Protein AF-A0A0N8PRW9-F1 (afdb_monomer_lite)

Radius of gyration: 18.37 Å; chains: 1; bounding box: 55×33×47 Å

Secondary structure (DSSP, 8-state):
-HHHHHHHHHHHHHHHHHHHHEEE-TTSPEEEPHHHHHHHHTTB-TTS-B--GGGSTT--HHHHHHHHHHHHHHHHHHHTT--HHHHHHHHHHHHHHHHHHHHHHHHHHHHTTSS--SS--BGGGTTB-HHHHHHHHH-HHHHTSTTTTHHHHHHT-

Foldseek 3Di:
DVVVVVVVLVVVLVVLCCQQANDQDPVRRTGGHPVLVVCVLLQCDLQLDRDDNVPRPPDDPVSVVVSVVSVVQLVVVVVVVDGSNVSSSVVSVVVSVVVSVLVVVLVVCVVVVVDAFLAAFDVVQVRGGPLLSVCCVPPVVCCVDPVSNNCVSSVVD

Organism: NCBI:txid186479

Structure (mmCIF, N/CA/C/O backbone):
data_AF-A0A0N8PRW9-F1
#
_entry.id   AF-A0A0N8PRW9-F1
#
loop_
_atom_site.group_PDB
_atom_site.id
_atom_site.type_symbol
_atom_site.label_atom_id
_atom_site.label_alt_id
_atom_site.label_comp_id
_atom_site.label_asym_id
_atom_site.label_entity_id
_atom_site.label_seq_id
_atom_site.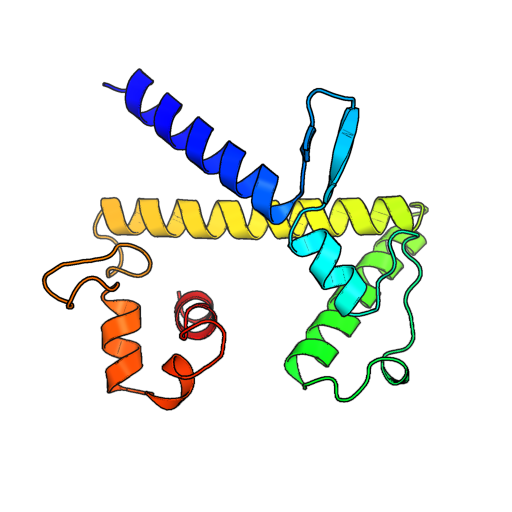pdbx_PDB_ins_code
_atom_site.Cartn_x
_atom_site.Cartn_y
_atom_site.Cartn_z
_atom_site.occupancy
_atom_site.B_iso_or_equiv
_atom_site.auth_seq_id
_atom_site.auth_comp_id
_atom_site.auth_asym_id
_atom_site.auth_atom_id
_atom_site.pdbx_PDB_model_num
ATOM 1 N N . MET A 1 1 ? 31.343 1.630 3.241 1.00 63.22 1 MET A N 1
ATOM 2 C CA . MET A 1 1 ? 30.433 1.057 2.222 1.00 63.22 1 MET A CA 1
ATOM 3 C C . MET A 1 1 ? 29.139 0.488 2.815 1.00 63.22 1 MET A C 1
ATOM 5 O O . MET A 1 1 ? 28.076 0.918 2.402 1.00 63.22 1 MET A O 1
ATOM 9 N N . ILE A 1 2 ? 29.174 -0.422 3.801 1.00 80.88 2 ILE A N 1
ATOM 10 C CA . ILE A 1 2 ? 27.945 -1.022 4.381 1.00 80.88 2 ILE A CA 1
ATOM 11 C C . ILE A 1 2 ? 27.050 0.014 5.088 1.00 80.88 2 ILE A C 1
ATOM 13 O O . ILE A 1 2 ? 25.834 -0.033 4.944 1.00 80.88 2 ILE A O 1
ATOM 17 N N . LYS A 1 3 ? 27.646 0.973 5.811 1.00 85.94 3 LYS A N 1
ATOM 18 C CA . LYS A 1 3 ? 26.908 2.035 6.517 1.00 85.94 3 LYS A CA 1
ATOM 19 C C . LYS A 1 3 ? 26.056 2.887 5.564 1.00 85.94 3 LYS A C 1
ATOM 21 O O . LYS A 1 3 ? 24.860 2.994 5.762 1.00 85.94 3 LYS A O 1
ATOM 26 N N . GLN A 1 4 ? 26.650 3.365 4.469 1.00 87.12 4 GLN A N 1
ATOM 27 C CA . GLN A 1 4 ? 25.964 4.190 3.469 1.00 87.12 4 GLN A CA 1
ATOM 28 C C . GLN A 1 4 ? 24.745 3.490 2.844 1.00 87.12 4 GLN A C 1
ATOM 30 O O . GLN A 1 4 ? 23.693 4.101 2.715 1.00 87.12 4 GLN A O 1
ATOM 35 N N . HIS A 1 5 ? 24.851 2.203 2.495 1.00 84.25 5 HIS A N 1
ATOM 36 C CA . HIS A 1 5 ? 23.712 1.453 1.950 1.00 84.25 5 HIS A CA 1
ATOM 37 C C . HIS A 1 5 ? 22.593 1.257 2.979 1.00 84.25 5 HIS A C 1
ATOM 39 O O . HIS A 1 5 ? 21.418 1.344 2.630 1.00 84.25 5 HIS A O 1
ATOM 45 N N . LYS A 1 6 ? 22.952 1.022 4.249 1.00 86.69 6 LYS A N 1
ATOM 46 C CA . LYS A 1 6 ? 21.977 0.957 5.345 1.00 86.69 6 LYS A CA 1
ATOM 47 C C . LYS A 1 6 ? 21.267 2.295 5.536 1.00 86.69 6 LYS A C 1
ATOM 49 O O . LYS A 1 6 ? 20.054 2.296 5.697 1.00 86.69 6 LYS A O 1
ATOM 54 N N . ASP A 1 7 ? 21.997 3.405 5.462 1.00 91.75 7 ASP A N 1
ATOM 55 C CA . ASP A 1 7 ? 21.434 4.749 5.612 1.00 91.75 7 ASP A CA 1
ATOM 56 C C . ASP A 1 7 ? 20.462 5.081 4.465 1.00 91.75 7 ASP A C 1
ATOM 58 O O . ASP A 1 7 ? 19.373 5.597 4.711 1.00 91.75 7 ASP A O 1
ATOM 62 N N . ILE A 1 8 ? 20.805 4.716 3.223 1.00 89.75 8 ILE A N 1
ATOM 63 C CA . ILE A 1 8 ? 19.914 4.878 2.061 1.00 89.75 8 ILE A CA 1
ATOM 64 C C . ILE A 1 8 ? 18.640 4.046 2.237 1.00 89.75 8 ILE A C 1
ATOM 66 O O . ILE A 1 8 ? 17.541 4.581 2.116 1.00 89.75 8 ILE A O 1
ATOM 70 N N . LEU A 1 9 ? 18.771 2.755 2.558 1.00 89.94 9 LEU A N 1
ATOM 71 C CA . LEU A 1 9 ? 17.615 1.874 2.732 1.00 89.94 9 LEU A CA 1
ATOM 72 C C . LEU A 1 9 ? 16.715 2.340 3.884 1.00 89.94 9 LEU A C 1
ATOM 74 O O . LEU A 1 9 ? 15.495 2.323 3.754 1.00 89.94 9 LEU A O 1
ATOM 78 N N . ALA A 1 10 ? 17.307 2.786 4.993 1.00 93.12 10 ALA A N 1
ATOM 79 C CA . ALA A 1 10 ? 16.560 3.314 6.127 1.00 93.12 10 ALA A CA 1
ATOM 80 C C . ALA A 1 10 ? 15.761 4.571 5.755 1.00 93.12 10 ALA A C 1
ATOM 82 O O . ALA A 1 10 ? 14.632 4.725 6.216 1.00 93.12 10 ALA A O 1
ATOM 83 N N . THR A 1 11 ? 16.323 5.449 4.921 1.00 95.31 11 THR A N 1
ATOM 84 C CA . THR A 1 11 ? 15.609 6.620 4.398 1.00 95.31 11 THR A CA 1
ATOM 85 C C . THR A 1 11 ? 14.462 6.202 3.482 1.00 95.31 11 THR A C 1
ATOM 87 O O . THR A 1 11 ? 13.332 6.579 3.756 1.00 95.31 11 THR A O 1
ATOM 90 N N . VAL A 1 12 ? 14.702 5.323 2.503 1.00 93.62 12 VAL A N 1
ATOM 91 C CA . VAL A 1 12 ? 13.645 4.839 1.594 1.00 93.62 12 VAL A CA 1
ATOM 92 C C . VAL A 1 12 ? 12.495 4.172 2.356 1.00 93.62 12 VAL A C 1
ATOM 94 O O . VAL A 1 12 ? 11.333 4.461 2.095 1.00 93.62 12 VAL A O 1
ATOM 97 N N . ILE A 1 13 ? 12.792 3.304 3.329 1.00 95.12 13 ILE A N 1
ATOM 98 C CA . ILE A 1 13 ? 11.754 2.650 4.142 1.00 95.12 13 ILE A CA 1
ATOM 99 C C . ILE A 1 13 ? 10.983 3.677 4.975 1.00 95.12 13 ILE A C 1
ATOM 101 O O . ILE A 1 13 ? 9.772 3.544 5.133 1.00 95.12 13 ILE A O 1
ATOM 105 N N . ARG A 1 14 ? 11.662 4.685 5.535 1.00 96.19 14 ARG A N 1
ATOM 106 C CA . ARG A 1 14 ? 10.996 5.750 6.293 1.00 96.19 14 ARG A CA 1
ATOM 107 C C . ARG A 1 14 ? 10.019 6.513 5.407 1.00 96.19 14 ARG A C 1
ATOM 109 O O . ARG A 1 14 ? 8.882 6.699 5.824 1.00 96.19 14 ARG A O 1
ATOM 116 N N . ASP A 1 15 ? 10.458 6.905 4.220 1.00 95.94 15 ASP A N 1
ATOM 117 C CA . ASP A 1 15 ? 9.650 7.694 3.295 1.00 95.94 15 ASP A CA 1
ATOM 118 C C . ASP A 1 15 ? 8.426 6.882 2.840 1.00 95.94 15 ASP A C 1
ATOM 120 O O . ASP A 1 15 ? 7.301 7.336 3.011 1.00 95.94 15 ASP A O 1
ATOM 124 N N . LEU A 1 16 ? 8.609 5.608 2.467 1.00 95.94 16 LEU A N 1
ATOM 125 C CA . LEU A 1 16 ? 7.487 4.713 2.150 1.00 95.94 16 LEU A CA 1
ATOM 126 C C . LEU A 1 16 ? 6.508 4.532 3.319 1.00 95.94 16 LEU A C 1
ATOM 128 O O . LEU A 1 16 ? 5.301 4.440 3.111 1.00 95.94 16 LEU A O 1
ATOM 132 N N . ARG A 1 17 ? 7.002 4.459 4.562 1.00 96.62 17 ARG A N 1
ATOM 133 C CA . ARG A 1 17 ? 6.123 4.393 5.740 1.00 96.62 17 ARG A CA 1
ATOM 134 C C . ARG A 1 17 ? 5.325 5.678 5.904 1.00 96.62 17 ARG A C 1
ATOM 136 O O . ARG A 1 17 ? 4.144 5.593 6.212 1.00 96.62 17 ARG A O 1
ATOM 143 N N . HIS A 1 18 ? 5.950 6.837 5.720 1.00 96.44 18 HIS A N 1
ATOM 144 C CA . HIS A 1 18 ? 5.253 8.117 5.800 1.00 96.44 18 HIS A CA 1
ATOM 145 C C . HIS A 1 18 ? 4.163 8.224 4.733 1.00 96.44 18 HIS A C 1
ATOM 147 O O . HIS A 1 18 ? 3.050 8.626 5.063 1.00 96.44 18 HIS A O 1
ATOM 153 N N . ASP A 1 19 ? 4.457 7.803 3.504 1.00 96.31 19 ASP A N 1
ATOM 154 C CA . ASP A 1 19 ? 3.505 7.850 2.397 1.00 96.31 19 ASP A CA 1
ATOM 155 C C . ASP A 1 19 ? 2.339 6.879 2.627 1.00 96.31 19 ASP A C 1
ATOM 157 O O . ASP A 1 19 ? 1.178 7.277 2.581 1.00 96.31 19 ASP A O 1
ATOM 161 N N . LEU A 1 20 ? 2.620 5.616 2.967 1.00 96.44 20 LEU A N 1
ATOM 162 C CA . LEU A 1 20 ? 1.588 4.579 3.086 1.00 96.44 20 LEU A CA 1
ATOM 163 C C . LEU A 1 20 ? 0.807 4.638 4.403 1.00 96.44 20 LEU A C 1
ATOM 165 O O . LEU A 1 20 ? -0.418 4.519 4.398 1.00 96.44 20 LEU A O 1
ATOM 169 N N . LEU A 1 21 ? 1.503 4.792 5.532 1.00 96.06 21 LEU A N 1
ATOM 170 C CA . LEU A 1 21 ? 0.922 4.709 6.881 1.00 96.06 21 LEU A CA 1
ATOM 171 C C . LEU A 1 21 ? 0.586 6.084 7.459 1.00 96.06 21 LEU A C 1
ATOM 173 O O . LEU A 1 21 ? -0.266 6.194 8.340 1.00 96.06 21 LEU A O 1
ATOM 177 N N . GLY A 1 22 ? 1.248 7.131 6.973 1.00 95.12 22 GLY A N 1
ATOM 178 C CA . GLY A 1 22 ? 1.222 8.445 7.591 1.00 95.12 22 GLY A CA 1
ATOM 179 C C . GLY A 1 22 ? 2.319 8.620 8.637 1.00 95.12 22 GLY A C 1
ATOM 180 O O . GLY A 1 22 ? 3.134 7.733 8.908 1.00 95.12 22 GLY A O 1
ATOM 181 N N . TYR A 1 23 ? 2.357 9.808 9.226 1.00 95.50 23 TYR A N 1
ATOM 182 C CA . TYR A 1 23 ? 3.336 10.192 10.237 1.00 95.50 23 TYR A CA 1
ATOM 183 C C . TYR A 1 23 ? 2.797 11.321 11.112 1.00 95.50 23 TYR A C 1
ATOM 185 O O . TYR A 1 23 ? 1.820 11.982 10.773 1.00 95.50 23 TYR A O 1
ATOM 193 N N . THR A 1 24 ? 3.457 11.582 12.235 1.00 95.50 24 THR A N 1
ATOM 194 C CA . THR A 1 24 ? 3.172 12.764 13.054 1.00 95.50 24 THR A CA 1
ATOM 195 C C . THR A 1 24 ? 4.151 13.872 12.682 1.00 95.50 24 THR A C 1
ATOM 197 O O . THR A 1 24 ? 5.368 13.685 12.768 1.00 95.50 24 THR A O 1
ATOM 200 N N . ALA A 1 25 ? 3.636 15.019 12.244 1.00 94.69 25 ALA A N 1
ATOM 201 C CA . ALA A 1 25 ? 4.442 16.195 11.947 1.00 94.69 25 ALA A CA 1
ATOM 202 C C . ALA A 1 25 ? 5.069 16.786 13.226 1.00 94.69 25 ALA A C 1
ATOM 204 O O . ALA A 1 25 ? 4.711 16.435 14.351 1.00 94.69 25 ALA A O 1
ATOM 205 N N . LYS A 1 26 ? 6.051 17.684 13.066 1.00 93.38 26 LYS A N 1
ATOM 206 C CA . LYS A 1 26 ? 6.827 18.246 14.193 1.00 93.38 26 LYS A CA 1
ATOM 207 C C . LYS A 1 26 ? 5.983 19.035 15.199 1.00 93.38 26 LYS A C 1
ATOM 209 O O . LYS A 1 26 ? 6.386 19.172 16.346 1.00 93.38 26 LYS A O 1
ATOM 214 N N . ASP A 1 27 ? 4.852 19.564 14.756 1.00 94.69 27 ASP A N 1
ATOM 215 C CA . ASP A 1 27 ? 3.868 20.298 15.552 1.00 94.69 27 ASP A CA 1
ATOM 216 C C . ASP A 1 27 ? 2.868 19.375 16.279 1.00 94.69 27 ASP A C 1
ATOM 218 O O . ASP A 1 27 ? 1.989 19.859 16.985 1.00 94.69 27 ASP A O 1
ATOM 222 N N . GLY A 1 28 ? 3.002 18.053 16.126 1.00 94.19 28 GLY A N 1
ATOM 223 C CA . GLY A 1 28 ? 2.084 17.062 16.685 1.00 94.19 28 GLY A CA 1
ATOM 224 C C . GLY A 1 28 ? 0.890 16.740 15.785 1.00 94.19 28 GLY A C 1
ATOM 225 O O . GLY A 1 28 ? 0.095 15.870 16.141 1.00 94.19 28 GLY A O 1
ATOM 226 N N . THR A 1 29 ? 0.762 17.383 14.620 1.00 94.75 29 THR A N 1
ATOM 227 C CA . THR A 1 29 ? -0.349 17.140 13.696 1.00 94.75 29 THR A CA 1
ATOM 228 C C . THR A 1 29 ? -0.210 15.755 13.049 1.00 94.75 29 THR A C 1
ATOM 230 O O . THR A 1 29 ? 0.830 15.465 12.448 1.00 94.75 29 THR A O 1
ATOM 233 N N . PRO A 1 30 ? -1.229 14.878 13.130 1.00 92.88 30 PRO A N 1
ATOM 234 C CA . PRO A 1 30 ? -1.209 13.611 12.413 1.00 92.88 30 PRO A CA 1
ATOM 235 C C . PRO A 1 30 ? -1.420 13.852 10.914 1.00 92.88 30 PRO A C 1
ATOM 237 O O . PRO A 1 30 ? -2.430 14.414 10.491 1.00 92.88 30 PRO A O 1
ATOM 240 N N . VAL A 1 31 ? -0.474 13.392 10.101 1.00 95.06 31 VAL A N 1
ATOM 241 C CA . VAL A 1 31 ? -0.582 13.337 8.644 1.00 95.06 31 VAL A CA 1
ATOM 242 C C . VAL A 1 31 ? -0.969 11.919 8.262 1.00 95.06 31 VAL A C 1
ATOM 244 O O . VAL A 1 31 ? -0.260 10.963 8.568 1.00 95.06 31 VAL A O 1
ATOM 247 N N . ARG A 1 32 ? -2.120 11.780 7.607 1.00 93.56 32 ARG A N 1
ATOM 248 C CA . ARG A 1 32 ? -2.643 10.479 7.177 1.00 93.56 32 ARG A CA 1
ATOM 249 C C . ARG A 1 32 ? -1.854 9.963 5.975 1.00 93.56 32 ARG A C 1
ATOM 251 O O . ARG A 1 32 ? -1.491 10.756 5.105 1.00 93.56 32 ARG A O 1
ATOM 258 N N . GLY A 1 33 ? -1.622 8.656 5.931 1.00 96.31 33 GLY A N 1
ATOM 259 C CA . GLY A 1 33 ? -1.043 7.981 4.770 1.00 96.31 33 GLY A CA 1
ATOM 260 C C . GLY A 1 33 ? -2.077 7.661 3.694 1.00 96.31 33 GLY A C 1
ATOM 261 O O . GLY A 1 33 ? -3.284 7.811 3.903 1.00 96.31 33 GLY A O 1
ATOM 262 N N . ASP A 1 34 ? -1.598 7.192 2.549 1.00 95.69 34 ASP A N 1
ATOM 263 C CA . ASP A 1 34 ? -2.416 6.821 1.397 1.00 95.69 34 ASP A CA 1
ATOM 264 C C . ASP A 1 34 ? -3.355 5.660 1.703 1.00 95.69 34 ASP A C 1
ATOM 266 O O . ASP A 1 34 ? -4.537 5.749 1.391 1.00 95.69 34 ASP A O 1
ATOM 270 N N . LEU A 1 35 ? -2.884 4.612 2.387 1.00 94.94 35 LEU A N 1
ATOM 271 C CA . LEU A 1 35 ? -3.726 3.453 2.713 1.00 94.94 35 LEU A CA 1
ATOM 272 C C . LEU A 1 35 ? -4.867 3.825 3.658 1.00 94.94 35 LEU A C 1
ATOM 274 O O . LEU A 1 35 ? -5.979 3.314 3.552 1.00 94.94 35 LEU A O 1
ATOM 278 N N . ASP A 1 36 ? -4.594 4.746 4.576 1.00 94.62 36 ASP A N 1
ATOM 279 C CA . ASP A 1 36 ? -5.583 5.253 5.510 1.00 94.62 36 ASP A CA 1
ATOM 280 C C . ASP A 1 36 ? -6.679 6.062 4.788 1.00 94.62 36 ASP A C 1
ATOM 282 O O . ASP A 1 36 ? -7.872 5.888 5.058 1.00 94.62 36 ASP A O 1
ATOM 286 N N . ARG A 1 37 ? -6.287 6.922 3.840 1.00 94.75 37 ARG A N 1
ATOM 287 C CA . ARG A 1 37 ? -7.223 7.660 2.976 1.00 94.75 37 ARG A CA 1
ATOM 288 C C . ARG A 1 37 ? -8.009 6.727 2.057 1.00 94.75 37 ARG A C 1
ATOM 290 O O . ARG A 1 37 ? -9.212 6.906 1.896 1.00 94.75 37 ARG A O 1
ATOM 297 N N . GLU A 1 38 ? -7.346 5.726 1.495 1.00 92.94 38 GLU A N 1
ATOM 298 C CA . GLU A 1 38 ? -7.950 4.789 0.552 1.00 92.94 38 GLU A CA 1
ATOM 299 C C . GLU A 1 38 ? -9.000 3.902 1.224 1.00 92.94 38 GLU A C 1
ATOM 301 O O . GLU A 1 38 ? -10.084 3.713 0.681 1.00 92.94 38 GLU A O 1
ATOM 306 N N . LEU A 1 39 ? -8.750 3.438 2.451 1.00 93.25 39 LEU A N 1
ATOM 307 C CA . LEU A 1 39 ? -9.767 2.731 3.231 1.00 93.25 39 LEU A CA 1
ATOM 308 C C . LEU A 1 39 ? -11.026 3.566 3.451 1.00 93.25 39 LEU A C 1
ATOM 310 O O . LEU A 1 39 ? -12.132 3.047 3.335 1.00 93.25 39 LEU A O 1
ATOM 314 N N . GLU A 1 40 ? -10.869 4.852 3.761 1.00 93.94 40 GLU A N 1
ATOM 315 C CA . GLU A 1 40 ? -12.016 5.741 3.932 1.00 93.94 40 GLU A CA 1
ATOM 316 C C . GLU A 1 40 ? -12.767 5.941 2.612 1.00 93.94 40 GLU A C 1
ATOM 318 O O . GLU A 1 40 ? -13.995 5.889 2.600 1.00 93.94 40 GLU A O 1
ATOM 323 N N . ARG A 1 41 ? -12.044 6.085 1.494 1.00 92.56 41 ARG A N 1
ATOM 324 C CA . ARG A 1 41 ? -12.630 6.144 0.147 1.00 92.56 41 ARG A CA 1
ATOM 325 C C . ARG A 1 41 ? -13.423 4.878 -0.193 1.00 92.56 41 ARG A C 1
ATOM 327 O O . ARG A 1 41 ? -14.464 4.963 -0.836 1.00 92.56 41 ARG A O 1
ATOM 334 N N . LEU A 1 42 ? -12.955 3.725 0.281 1.00 92.81 42 LEU A N 1
ATOM 335 C CA . LEU A 1 42 ? -13.627 2.429 0.188 1.00 92.81 42 LEU A CA 1
ATOM 336 C C . LEU A 1 42 ? -14.700 2.224 1.274 1.00 92.81 42 LEU A C 1
ATOM 338 O O . LEU A 1 42 ? -15.183 1.110 1.438 1.00 92.81 42 LEU A O 1
ATOM 342 N N . GLY A 1 43 ? -15.096 3.252 2.029 1.00 93.12 43 GLY A N 1
ATOM 343 C CA . GLY A 1 43 ? -16.197 3.178 2.997 1.00 93.12 43 GLY A CA 1
ATOM 344 C C . GLY A 1 43 ? -15.821 2.645 4.384 1.00 93.12 43 GLY A C 1
ATOM 345 O O . GLY A 1 43 ? -16.706 2.436 5.212 1.00 93.12 43 GLY A O 1
ATOM 346 N N . VAL A 1 44 ? -14.535 2.444 4.682 1.00 93.00 44 VAL A N 1
ATOM 347 C CA . VAL A 1 44 ? -14.038 2.064 6.015 1.00 93.00 44 VAL A CA 1
ATOM 348 C C . VAL A 1 44 ? -13.563 3.316 6.756 1.00 93.00 44 VAL A C 1
ATOM 350 O O . VAL A 1 44 ? -12.410 3.753 6.661 1.00 93.00 44 VAL A O 1
ATOM 353 N N . LEU A 1 45 ? -14.484 3.908 7.512 1.00 93.50 45 LEU A N 1
ATOM 354 C CA . LEU A 1 45 ? -14.319 5.203 8.169 1.00 93.50 45 LEU A CA 1
ATOM 355 C C . LEU A 1 45 ? -13.194 5.196 9.217 1.00 93.50 45 LEU A C 1
ATOM 357 O O . LEU A 1 45 ? -12.897 4.144 9.785 1.00 93.50 45 LEU A O 1
ATOM 361 N N . PRO A 1 46 ? -12.626 6.361 9.590 1.00 91.56 46 PRO A N 1
ATOM 362 C CA . PRO A 1 46 ? -11.588 6.451 10.626 1.00 91.56 46 PRO A CA 1
ATOM 363 C C . PRO A 1 46 ? -11.979 5.850 11.987 1.00 91.56 46 PRO A C 1
ATOM 365 O O . PRO A 1 46 ? -11.125 5.377 12.735 1.00 91.56 46 PRO A O 1
ATOM 368 N N . SER A 1 47 ? -13.277 5.811 12.304 1.00 91.56 47 SER A N 1
ATOM 369 C CA . SER A 1 47 ? -13.812 5.143 13.499 1.00 91.56 47 SER A CA 1
ATOM 370 C C . SER A 1 47 ? -13.720 3.609 13.449 1.00 91.56 47 SER A C 1
ATOM 372 O O . SER A 1 47 ? -13.947 2.950 14.462 1.00 91.56 47 SER A O 1
ATOM 374 N N . GLY A 1 48 ? -13.409 3.040 12.283 1.00 88.38 48 GLY A N 1
ATOM 375 C CA . GLY A 1 48 ? -13.492 1.614 11.974 1.00 88.38 48 GLY A CA 1
ATOM 376 C C . GLY A 1 48 ? -14.907 1.136 11.643 1.00 88.38 48 GLY A C 1
ATOM 377 O O . GLY A 1 48 ? -15.122 -0.064 11.494 1.00 88.38 48 GLY A O 1
ATOM 378 N N . LEU A 1 49 ? -15.882 2.047 11.554 1.00 90.94 49 LEU A N 1
ATOM 379 C CA . LEU A 1 49 ? -17.205 1.721 11.032 1.00 90.94 49 LEU A CA 1
ATOM 380 C C . LEU A 1 49 ? -17.140 1.543 9.519 1.00 90.94 49 LEU A C 1
ATOM 382 O O . LEU A 1 49 ? -16.448 2.286 8.826 1.00 90.94 49 LEU A O 1
ATOM 386 N N . ILE A 1 50 ? -17.902 0.577 9.028 1.00 92.19 50 ILE A N 1
ATOM 387 C CA . ILE A 1 50 ? -17.940 0.217 7.617 1.00 92.19 50 ILE A CA 1
ATOM 388 C C . ILE A 1 50 ? -19.280 0.663 7.065 1.00 92.19 50 ILE A C 1
ATOM 390 O O . ILE A 1 50 ? -20.335 0.302 7.591 1.00 92.19 50 ILE A O 1
ATOM 394 N N . GLN A 1 51 ? -19.228 1.498 6.038 1.00 93.31 51 GLN A N 1
ATOM 395 C CA . GLN A 1 51 ? -20.401 1.879 5.273 1.00 93.31 51 GLN A CA 1
ATOM 396 C C . GLN A 1 51 ? -20.776 0.736 4.330 1.00 93.31 51 GLN A C 1
ATOM 398 O O . GLN A 1 51 ? -19.880 0.124 3.766 1.00 93.31 51 GLN A O 1
ATOM 403 N N . PRO A 1 52 ? -22.068 0.456 4.108 1.00 89.88 52 PRO A N 1
ATOM 404 C CA . PRO A 1 52 ? -22.468 -0.539 3.122 1.00 89.88 52 PRO A CA 1
ATOM 405 C C . PRO A 1 52 ? -21.907 -0.208 1.737 1.00 89.88 52 PRO A C 1
ATOM 407 O O . PRO A 1 52 ? -21.872 0.963 1.356 1.00 89.88 52 PRO A O 1
ATOM 410 N N . ILE A 1 53 ? -21.551 -1.233 0.960 1.00 88.44 53 ILE A N 1
ATOM 411 C CA . ILE A 1 53 ? -21.034 -1.056 -0.403 1.00 88.44 53 ILE A CA 1
ATOM 412 C C . ILE A 1 53 ? -21.970 -0.225 -1.295 1.00 88.44 53 ILE A C 1
ATOM 414 O O . ILE A 1 53 ? -21.503 0.576 -2.099 1.00 88.44 53 ILE A O 1
ATOM 418 N N . ASP A 1 54 ? -23.287 -0.345 -1.096 1.00 87.44 54 ASP A N 1
ATOM 419 C CA . ASP A 1 54 ? -24.311 0.391 -1.849 1.00 87.44 54 ASP A CA 1
ATOM 420 C C . ASP A 1 54 ? -24.267 1.909 -1.599 1.00 87.44 54 ASP A C 1
ATOM 422 O O . ASP A 1 54 ? -24.844 2.686 -2.359 1.00 87.44 54 ASP A O 1
ATOM 426 N N . ALA A 1 55 ? -23.582 2.352 -0.539 1.00 87.50 55 ALA A N 1
ATOM 427 C CA . ALA A 1 55 ? -23.343 3.764 -0.268 1.00 87.50 55 ALA A CA 1
ATOM 428 C C . ALA A 1 55 ? -22.176 4.342 -1.093 1.00 87.50 55 ALA A C 1
ATOM 430 O O . ALA A 1 55 ? -22.030 5.566 -1.138 1.00 87.50 55 ALA A O 1
ATOM 431 N N . LEU A 1 56 ? -21.355 3.502 -1.742 1.00 86.31 56 LEU A N 1
ATOM 432 C CA . LEU A 1 56 ? -20.259 3.943 -2.606 1.00 86.31 56 LEU A CA 1
ATOM 433 C C . LEU A 1 56 ? -20.764 4.171 -4.043 1.00 86.31 56 LEU A C 1
ATOM 435 O O . LEU A 1 56 ? -21.164 3.219 -4.722 1.00 86.31 56 LEU A O 1
ATOM 439 N N . PRO A 1 57 ? -20.739 5.414 -4.556 1.00 8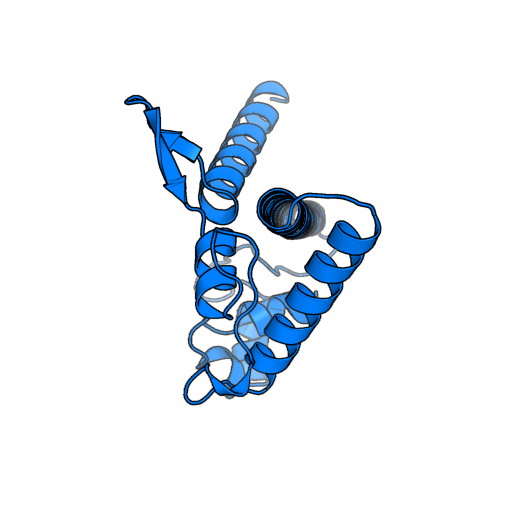4.00 57 PRO A N 1
ATOM 440 C CA . PRO A 1 57 ? -21.234 5.703 -5.895 1.00 84.00 57 PRO A CA 1
ATOM 441 C C . PRO A 1 57 ? -20.320 5.090 -6.964 1.00 84.00 57 PRO A C 1
ATOM 443 O O . PRO A 1 57 ? -19.120 5.346 -6.979 1.00 84.00 57 PRO A O 1
ATOM 446 N N . ASN A 1 58 ? -20.904 4.337 -7.902 1.00 85.44 58 ASN A N 1
ATOM 447 C CA . ASN A 1 58 ? -20.221 3.778 -9.078 1.00 85.44 58 ASN A CA 1
ATOM 448 C C . ASN A 1 58 ? -18.963 2.942 -8.770 1.00 85.44 58 ASN A C 1
ATOM 450 O O . ASN A 1 58 ? -18.031 2.942 -9.574 1.00 85.44 58 ASN A O 1
ATOM 454 N N . ALA A 1 59 ? -18.935 2.219 -7.644 1.00 88.19 59 ALA A N 1
ATOM 455 C CA . ALA A 1 59 ? -17.802 1.362 -7.306 1.00 88.19 59 ALA A CA 1
ATOM 456 C C . ALA A 1 59 ? -17.497 0.372 -8.446 1.00 88.19 59 ALA A C 1
ATOM 458 O O . ALA A 1 59 ? -18.381 -0.325 -8.959 1.00 88.19 59 ALA A O 1
ATOM 459 N N . THR A 1 60 ? -16.237 0.307 -8.848 1.00 88.25 60 THR A N 1
ATOM 460 C CA . THR A 1 60 ? -15.707 -0.707 -9.758 1.00 88.25 60 THR A CA 1
ATOM 461 C C . THR A 1 60 ? -15.700 -2.078 -9.083 1.00 88.25 60 THR A C 1
ATOM 463 O O . THR A 1 60 ? -15.862 -2.210 -7.868 1.00 88.25 60 THR A O 1
ATOM 466 N N . GLU A 1 61 ? -15.501 -3.136 -9.866 1.00 87.75 61 GLU A N 1
ATOM 467 C CA . GLU A 1 61 ? -15.425 -4.487 -9.307 1.00 87.75 61 GLU A CA 1
ATOM 468 C C . GLU A 1 61 ? -14.226 -4.667 -8.368 1.00 87.75 61 GLU A C 1
ATOM 470 O O . GLU A 1 61 ? -14.342 -5.288 -7.315 1.00 87.75 61 GLU A O 1
ATOM 475 N N . GLN A 1 62 ? -13.093 -4.053 -8.705 1.00 84.75 62 GLN A N 1
ATOM 476 C CA . GLN A 1 62 ? -11.901 -4.078 -7.864 1.00 84.75 62 GLN A CA 1
ATOM 477 C C . GLN A 1 62 ? -12.138 -3.359 -6.529 1.00 84.75 62 GLN A C 1
ATOM 479 O O . GLN A 1 62 ? -11.730 -3.850 -5.480 1.00 84.75 62 GLN A O 1
ATOM 484 N N . GLU A 1 63 ? -12.850 -2.232 -6.545 1.00 90.12 63 GLU A N 1
ATOM 485 C CA . GLU A 1 63 ? -13.210 -1.506 -5.322 1.00 90.12 63 GLU A CA 1
ATOM 486 C C . GLU A 1 63 ? -14.197 -2.290 -4.459 1.00 90.12 63 GLU A C 1
ATOM 488 O O . GLU A 1 63 ? -14.042 -2.312 -3.241 1.00 90.12 63 GLU A O 1
ATOM 493 N N . ARG A 1 64 ? -15.161 -2.998 -5.066 1.00 92.19 64 ARG A N 1
ATOM 494 C CA . ARG A 1 64 ? -16.037 -3.925 -4.332 1.00 92.19 64 ARG A CA 1
ATOM 495 C C . ARG A 1 64 ? -15.234 -5.014 -3.631 1.00 92.19 64 ARG A C 1
ATOM 497 O O . ARG A 1 64 ? -15.440 -5.265 -2.447 1.00 92.19 64 ARG A O 1
ATOM 504 N N . GLN A 1 65 ? -14.293 -5.635 -4.335 1.00 90.94 65 GLN A N 1
ATOM 505 C CA . GLN A 1 65 ? -13.435 -6.667 -3.752 1.00 90.94 65 GLN A CA 1
ATOM 506 C C . GLN A 1 65 ? -12.575 -6.115 -2.610 1.00 90.94 65 GLN A C 1
ATOM 508 O O . GLN A 1 65 ? -12.498 -6.735 -1.549 1.00 90.94 65 GLN A O 1
ATOM 513 N N . ALA A 1 66 ? -11.980 -4.934 -2.793 1.00 90.00 66 ALA A N 1
ATOM 514 C CA . ALA A 1 66 ? -11.187 -4.273 -1.761 1.00 90.00 66 ALA A CA 1
ATOM 515 C C . ALA A 1 66 ? -12.033 -3.912 -0.527 1.00 90.00 66 ALA A C 1
ATOM 517 O O . ALA A 1 66 ? -11.600 -4.145 0.602 1.00 90.00 66 ALA A O 1
ATOM 518 N N . HIS A 1 67 ? -13.256 -3.416 -0.736 1.00 93.25 67 HIS A N 1
ATOM 519 C CA . HIS A 1 67 ? -14.219 -3.134 0.326 1.00 93.25 67 HIS A CA 1
ATOM 520 C C . HIS A 1 67 ? -14.532 -4.385 1.155 1.00 93.25 67 HIS A C 1
ATOM 522 O O . HIS A 1 67 ? -14.357 -4.375 2.373 1.00 93.25 67 HIS A O 1
ATOM 528 N N . TYR A 1 68 ? -14.918 -5.487 0.505 1.00 93.06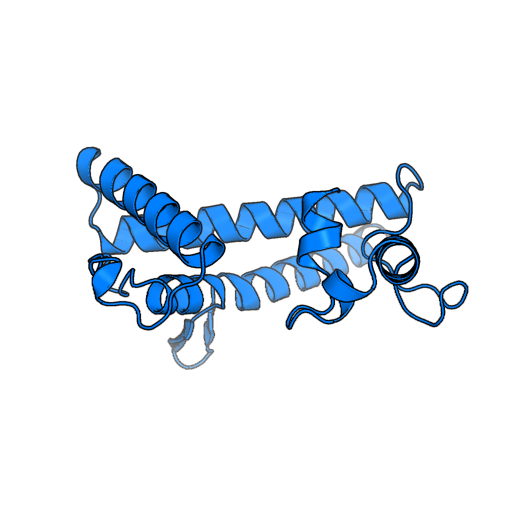 68 TYR A N 1
ATOM 529 C CA . TYR A 1 68 ? -15.237 -6.734 1.205 1.00 93.06 68 TYR A CA 1
ATOM 530 C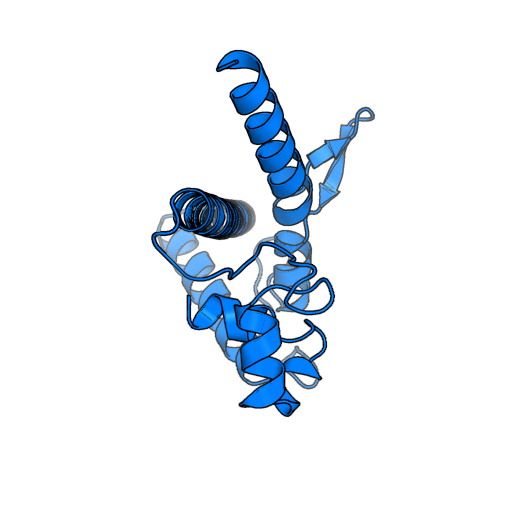 C . TYR A 1 68 ? -14.027 -7.336 1.924 1.00 93.06 68 TYR A C 1
ATOM 532 O O . TYR A 1 68 ? -14.168 -7.887 3.015 1.00 93.06 68 TYR A O 1
ATOM 540 N N . ALA A 1 69 ? -12.826 -7.224 1.352 1.00 91.00 69 ALA A N 1
ATOM 541 C CA . ALA A 1 69 ? -11.605 -7.676 2.012 1.00 91.00 69 ALA A CA 1
ATOM 542 C C . ALA A 1 69 ? -11.325 -6.875 3.296 1.00 91.00 69 ALA A C 1
ATOM 544 O O . ALA A 1 69 ? -11.013 -7.457 4.339 1.00 91.00 69 ALA A O 1
ATOM 545 N N . ALA A 1 70 ? -11.474 -5.548 3.240 1.00 90.44 70 ALA A N 1
ATOM 546 C CA . ALA A 1 70 ? -11.312 -4.687 4.406 1.00 90.44 70 ALA A CA 1
ATOM 547 C C . ALA A 1 70 ? -12.389 -4.965 5.468 1.00 90.44 70 ALA A C 1
ATOM 549 O O . ALA A 1 70 ? -12.078 -5.033 6.660 1.00 90.44 70 ALA A O 1
ATOM 550 N N . GLU A 1 71 ? -13.633 -5.203 5.044 1.00 92.31 71 GLU A N 1
ATOM 551 C CA . GLU A 1 71 ? -14.730 -5.573 5.935 1.00 92.31 71 GLU A CA 1
ATOM 552 C C . GLU A 1 71 ? -14.460 -6.868 6.687 1.00 92.31 71 GLU A C 1
ATOM 554 O O . GLU A 1 71 ? -14.499 -6.886 7.920 1.00 92.31 71 GLU A O 1
ATOM 559 N N . GLN A 1 72 ? -14.086 -7.925 5.968 1.00 92.25 72 GLN A N 1
ATOM 560 C CA . GLN A 1 72 ? -13.752 -9.209 6.578 1.00 92.25 72 GLN A CA 1
ATOM 561 C C . GLN A 1 72 ? -12.625 -9.080 7.606 1.00 92.25 72 GLN A C 1
ATOM 563 O O . GLN A 1 72 ? -12.685 -9.712 8.665 1.00 92.25 72 GLN A O 1
ATOM 568 N N . PHE A 1 73 ? -11.616 -8.253 7.325 1.00 91.31 73 PHE A N 1
ATOM 569 C CA . PHE A 1 73 ? -10.511 -8.035 8.249 1.00 91.31 73 PHE A CA 1
ATOM 570 C C . PHE A 1 73 ? -10.954 -7.323 9.530 1.00 91.31 73 PHE A C 1
ATOM 572 O O . PHE A 1 73 ? -10.666 -7.789 10.637 1.00 91.31 73 PHE A O 1
ATOM 579 N N . VAL A 1 74 ? -11.666 -6.202 9.397 1.00 88.44 74 VAL A N 1
ATOM 580 C CA . VAL A 1 74 ? -12.136 -5.423 10.551 1.00 88.44 74 VAL A CA 1
ATOM 581 C C . VAL A 1 74 ? -13.096 -6.258 11.397 1.00 88.44 74 VAL A C 1
ATOM 583 O O . VAL A 1 74 ? -12.963 -6.287 12.621 1.00 88.44 74 VAL A O 1
ATOM 586 N N . ASP A 1 75 ? -14.004 -7.010 10.776 1.00 90.19 75 ASP A N 1
ATOM 587 C CA . ASP A 1 75 ? -14.914 -7.908 11.484 1.00 90.19 75 ASP A CA 1
ATOM 588 C C . ASP A 1 75 ? -14.182 -9.038 12.211 1.00 90.19 75 ASP A C 1
ATOM 590 O O . ASP A 1 75 ? -14.515 -9.358 13.357 1.00 90.19 75 ASP A O 1
ATOM 594 N N . ALA A 1 76 ? -13.156 -9.630 11.592 1.00 91.19 76 ALA A N 1
ATOM 595 C CA . ALA A 1 76 ? -12.331 -10.646 12.239 1.00 91.19 76 ALA A CA 1
ATOM 596 C C . ALA A 1 76 ? -11.626 -10.092 13.487 1.00 91.19 76 ALA A C 1
ATOM 598 O O . ALA A 1 76 ? -11.631 -10.739 14.537 1.00 91.19 76 ALA A O 1
ATOM 599 N N . ALA A 1 77 ? -11.075 -8.881 13.409 1.00 88.38 77 ALA A N 1
ATOM 600 C CA . ALA A 1 77 ? -10.437 -8.218 14.541 1.00 88.38 77 ALA A CA 1
ATOM 601 C C . ALA A 1 77 ? -11.445 -7.845 15.647 1.00 88.38 77 ALA A C 1
ATOM 603 O O . ALA A 1 77 ? -11.160 -8.025 16.834 1.00 88.38 77 ALA A O 1
ATOM 604 N N . ARG A 1 78 ? -12.657 -7.404 15.285 1.00 87.50 78 ARG A N 1
ATOM 605 C CA . ARG A 1 78 ? -13.740 -7.129 16.247 1.00 87.50 78 ARG A CA 1
ATOM 606 C C . ARG A 1 78 ? -14.197 -8.387 16.978 1.00 87.50 78 ARG A C 1
ATOM 608 O O . ARG A 1 78 ? -14.401 -8.339 18.189 1.00 87.50 78 ARG A O 1
ATOM 615 N N . ARG A 1 79 ? -14.296 -9.529 16.286 1.00 90.44 79 ARG A N 1
ATOM 616 C CA . ARG A 1 79 ? -14.592 -10.837 16.911 1.00 90.44 79 ARG A CA 1
ATOM 617 C C . ARG A 1 79 ? -13.513 -11.270 17.908 1.00 90.44 79 ARG A C 1
ATOM 619 O O . ARG A 1 79 ? -13.817 -12.000 18.843 1.00 90.44 79 ARG A O 1
ATOM 626 N N . GLN A 1 80 ? -12.283 -10.785 17.747 1.00 92.75 80 GLN A N 1
ATOM 627 C CA . GLN A 1 80 ? -11.184 -10.971 18.701 1.00 92.75 80 GLN A CA 1
ATOM 628 C C . GLN A 1 80 ? -11.189 -9.930 19.840 1.00 92.75 80 GLN A C 1
ATOM 630 O O . GLN A 1 80 ? -10.256 -9.885 20.637 1.00 92.75 80 GLN A O 1
ATOM 635 N N . GLY A 1 81 ? -12.220 -9.082 19.927 1.00 91.62 81 GLY A N 1
ATOM 636 C CA . GLY A 1 81 ? -12.379 -8.077 20.978 1.00 91.62 81 GLY A CA 1
ATOM 637 C C . GLY A 1 81 ? -11.626 -6.765 20.740 1.00 91.62 81 GLY A C 1
ATOM 638 O O . GLY A 1 81 ? -11.583 -5.926 21.639 1.00 91.62 81 GLY A O 1
ATOM 639 N N . LYS A 1 82 ? -11.038 -6.549 19.554 1.00 93.25 82 LYS A N 1
ATOM 640 C CA . LYS A 1 82 ? -10.374 -5.277 19.230 1.00 93.25 82 LYS A CA 1
ATOM 641 C C . LYS A 1 82 ? -11.402 -4.184 18.929 1.00 93.25 82 LYS A C 1
ATOM 643 O O . LYS A 1 82 ? -12.431 -4.425 18.294 1.00 93.25 82 LYS A O 1
ATOM 648 N N . ALA A 1 83 ? -11.097 -2.956 19.349 1.00 93.31 83 ALA A N 1
ATOM 649 C CA . ALA A 1 83 ? -11.856 -1.778 18.938 1.00 93.31 83 ALA A CA 1
ATOM 650 C C . ALA A 1 83 ? -11.764 -1.597 17.413 1.00 93.31 83 ALA A C 1
ATOM 652 O O . ALA A 1 83 ? -10.706 -1.820 16.827 1.00 93.31 83 ALA A O 1
ATOM 653 N N . ALA A 1 84 ? -12.852 -1.167 16.771 1.00 88.94 84 ALA A N 1
ATOM 654 C CA . ALA A 1 84 ? -12.918 -1.070 15.311 1.00 88.94 84 ALA A CA 1
ATOM 655 C C . ALA A 1 84 ? -11.864 -0.105 14.729 1.00 88.94 84 ALA A C 1
ATOM 657 O O . ALA A 1 84 ? -11.224 -0.413 13.727 1.00 88.94 84 ALA A O 1
ATOM 658 N N . SER A 1 85 ? -11.620 1.027 15.393 1.00 91.56 85 SER A N 1
ATOM 659 C CA . SER A 1 85 ? -10.568 1.974 15.005 1.00 91.56 85 SER A CA 1
ATOM 660 C C . SER A 1 85 ? -9.165 1.363 15.100 1.00 91.56 85 SER A C 1
ATOM 662 O O . SER A 1 85 ? -8.346 1.562 14.205 1.00 91.56 85 SER A O 1
ATOM 664 N N . ALA A 1 86 ? -8.901 0.565 16.139 1.00 92.06 86 ALA A N 1
ATOM 665 C CA . ALA A 1 86 ? -7.635 -0.147 16.303 1.00 92.06 86 ALA A CA 1
ATOM 666 C C . ALA A 1 86 ? -7.458 -1.248 15.244 1.00 92.06 86 ALA A C 1
ATOM 668 O O . ALA A 1 86 ? -6.377 -1.385 14.682 1.00 92.06 86 ALA A O 1
ATOM 669 N N . ALA A 1 87 ? -8.527 -1.982 14.921 1.00 92.81 87 ALA A N 1
ATOM 670 C CA . ALA A 1 87 ? -8.530 -2.973 13.845 1.00 92.81 87 ALA A CA 1
ATOM 671 C C . ALA A 1 87 ? -8.202 -2.346 12.484 1.00 92.81 87 ALA A C 1
ATOM 673 O O . ALA A 1 87 ? -7.408 -2.884 11.717 1.00 92.81 87 ALA A O 1
ATOM 674 N N . ARG A 1 88 ? -8.780 -1.175 12.199 1.00 92.31 88 ARG A N 1
ATOM 675 C CA . ARG A 1 88 ? -8.485 -0.415 10.984 1.00 92.31 88 ARG A CA 1
ATOM 676 C C . ARG A 1 88 ? -7.019 0.020 10.930 1.00 92.31 88 ARG A C 1
ATOM 678 O O . ARG A 1 88 ? -6.381 -0.138 9.895 1.00 92.31 88 ARG A O 1
ATOM 685 N N . GLN A 1 89 ? -6.479 0.550 12.026 1.00 92.56 89 GLN A N 1
ATOM 686 C CA . GLN A 1 89 ? -5.072 0.956 12.083 1.00 92.56 89 GLN A CA 1
ATOM 687 C C . GLN A 1 89 ? -4.128 -0.235 11.863 1.00 92.56 89 GLN A C 1
ATOM 689 O O . GLN A 1 89 ? -3.152 -0.120 11.127 1.00 92.56 89 GLN A O 1
ATOM 694 N N . GLU A 1 90 ? -4.447 -1.388 12.447 1.00 92.94 90 GLU A N 1
ATOM 695 C CA . GLU A 1 90 ? -3.695 -2.623 12.239 1.00 92.9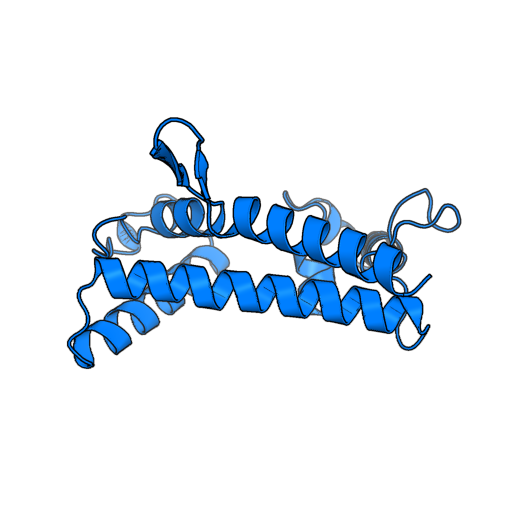4 90 GLU A CA 1
ATOM 696 C C . GLU A 1 90 ? -3.755 -3.101 10.783 1.00 92.94 90 GLU A C 1
ATOM 698 O O . GLU A 1 90 ? -2.730 -3.512 10.243 1.00 92.94 90 GLU A O 1
ATOM 703 N N . PHE A 1 91 ? -4.913 -3.002 10.121 1.00 92.81 91 PHE A N 1
ATOM 704 C CA . PHE A 1 91 ? -5.015 -3.297 8.690 1.00 92.81 91 PHE A CA 1
ATOM 705 C C . PHE A 1 91 ? -4.077 -2.406 7.875 1.00 92.81 91 PHE A C 1
ATOM 707 O O . PHE A 1 91 ? -3.309 -2.909 7.057 1.00 92.81 91 PHE A O 1
ATOM 714 N N . VAL A 1 92 ? -4.118 -1.089 8.113 1.00 93.88 92 VAL A N 1
ATOM 715 C CA . VAL A 1 92 ? -3.255 -0.117 7.424 1.00 93.88 92 VAL A CA 1
ATOM 716 C C . VAL A 1 92 ? -1.785 -0.477 7.627 1.00 93.88 92 VAL A C 1
ATOM 718 O O . VAL A 1 92 ? -1.025 -0.517 6.661 1.00 93.88 92 VAL A O 1
ATOM 721 N N . GLU A 1 93 ? -1.390 -0.802 8.859 1.00 94.69 93 GLU A N 1
ATOM 722 C CA . GLU A 1 93 ? -0.020 -1.192 9.189 1.00 94.69 93 GLU A CA 1
ATOM 723 C C . GLU A 1 93 ? 0.415 -2.471 8.461 1.00 94.69 93 GLU A C 1
ATOM 725 O O . GLU A 1 93 ? 1.466 -2.492 7.813 1.00 94.69 93 GLU A O 1
ATOM 730 N N . GLN A 1 94 ? -0.404 -3.522 8.506 1.00 93.75 94 GLN A N 1
ATOM 731 C CA . GLN A 1 94 ? -0.106 -4.791 7.844 1.00 93.75 94 GLN A CA 1
ATOM 732 C C . GLN A 1 94 ? -0.046 -4.645 6.321 1.00 93.75 94 GLN A C 1
ATOM 734 O O . GLN A 1 94 ? 0.882 -5.161 5.689 1.00 93.75 94 GLN A O 1
ATOM 739 N N . ALA A 1 95 ? -0.990 -3.916 5.725 1.00 93.06 95 ALA A N 1
ATOM 740 C CA . ALA A 1 95 ? -1.008 -3.646 4.293 1.00 93.06 95 ALA A CA 1
ATOM 741 C C . ALA A 1 95 ? 0.220 -2.823 3.870 1.00 93.06 95 ALA A C 1
ATOM 743 O O . ALA A 1 95 ? 0.896 -3.172 2.899 1.00 93.06 95 ALA A O 1
ATOM 744 N N . GLY A 1 96 ? 0.570 -1.785 4.635 1.00 95.31 96 GLY A N 1
ATOM 745 C CA . GLY A 1 96 ? 1.727 -0.938 4.354 1.00 95.31 96 GLY A CA 1
ATOM 746 C C . GLY A 1 96 ? 3.040 -1.707 4.402 1.00 95.31 96 GLY A C 1
ATOM 747 O O . GLY A 1 96 ? 3.827 -1.634 3.458 1.00 95.31 96 GLY A O 1
ATOM 748 N N . TYR A 1 97 ? 3.269 -2.516 5.440 1.00 95.62 97 TYR A N 1
ATOM 749 C CA . TYR A 1 97 ? 4.477 -3.344 5.494 1.00 95.62 97 TYR A CA 1
ATOM 750 C C . TYR A 1 97 ? 4.492 -4.448 4.440 1.00 95.62 97 TYR A C 1
ATOM 752 O O . TYR A 1 97 ? 5.567 -4.773 3.937 1.00 95.62 97 TYR A O 1
ATOM 760 N N . SER A 1 98 ? 3.336 -4.994 4.058 1.00 94.31 98 SER A N 1
ATOM 761 C CA . SER A 1 98 ? 3.257 -5.961 2.957 1.00 94.31 98 SER A CA 1
ATOM 762 C C . SER A 1 98 ? 3.749 -5.342 1.647 1.00 94.31 98 SER A C 1
ATOM 764 O O . SER A 1 98 ? 4.610 -5.923 0.981 1.00 94.31 98 SER A O 1
ATOM 766 N N . TRP A 1 99 ? 3.299 -4.126 1.322 1.00 94.31 99 TRP A N 1
ATOM 767 C CA . TRP A 1 99 ? 3.765 -3.389 0.145 1.00 94.31 99 TRP A CA 1
ATOM 768 C C . TRP A 1 99 ? 5.244 -3.011 0.225 1.00 94.31 99 TRP A C 1
ATOM 770 O O . TRP A 1 99 ? 5.991 -3.277 -0.717 1.00 94.31 99 TRP A O 1
ATOM 780 N N . ILE A 1 100 ? 5.699 -2.462 1.356 1.00 95.44 100 ILE A N 1
ATOM 781 C CA . ILE A 1 100 ? 7.113 -2.101 1.553 1.00 95.44 100 ILE A CA 1
ATOM 782 C C . ILE A 1 100 ? 8.009 -3.324 1.355 1.00 95.44 100 ILE A C 1
ATOM 784 O O . ILE A 1 100 ? 8.993 -3.262 0.616 1.00 95.44 100 ILE A O 1
ATOM 788 N N . ASN A 1 101 ? 7.658 -4.451 1.977 1.00 95.00 101 ASN A N 1
ATOM 789 C CA . ASN A 1 101 ? 8.433 -5.680 1.870 1.00 95.00 101 ASN A CA 1
ATOM 790 C C . ASN A 1 101 ? 8.465 -6.197 0.430 1.00 95.00 101 ASN A C 1
ATOM 792 O O . ASN A 1 101 ? 9.539 -6.575 -0.043 1.00 95.00 101 ASN A O 1
ATOM 796 N N . ARG A 1 102 ? 7.332 -6.167 -0.287 1.00 94.62 102 ARG A N 1
ATOM 797 C CA . ARG A 1 102 ? 7.263 -6.586 -1.695 1.00 94.62 102 ARG A CA 1
ATOM 798 C C . ARG A 1 102 ? 8.158 -5.719 -2.580 1.00 94.62 102 ARG A C 1
ATOM 800 O O . ARG A 1 102 ? 8.980 -6.255 -3.320 1.00 94.62 102 ARG A O 1
ATOM 807 N N . LEU A 1 103 ? 8.071 -4.394 -2.459 1.00 94.25 103 LEU A N 1
ATOM 808 C CA . LEU A 1 103 ? 8.876 -3.462 -3.256 1.00 94.25 103 LEU A CA 1
ATOM 809 C C . LEU A 1 103 ? 10.378 -3.611 -2.974 1.00 94.25 103 LEU A C 1
ATOM 811 O O . LEU A 1 103 ? 11.186 -3.675 -3.902 1.00 94.25 103 LEU A O 1
ATOM 815 N N . VAL A 1 104 ? 10.769 -3.722 -1.700 1.00 93.62 104 VAL A N 1
ATOM 816 C CA . VAL A 1 104 ? 12.175 -3.928 -1.315 1.00 93.62 104 VAL A CA 1
ATOM 817 C C . VAL A 1 104 ? 12.694 -5.275 -1.825 1.00 93.62 104 VAL A C 1
ATOM 819 O O . VAL A 1 104 ? 13.816 -5.338 -2.335 1.00 93.62 104 VAL A O 1
ATOM 822 N N . ALA A 1 105 ? 11.890 -6.338 -1.734 1.00 94.00 105 ALA A N 1
ATOM 823 C CA . ALA A 1 105 ? 12.248 -7.651 -2.258 1.00 94.00 105 ALA A CA 1
ATOM 824 C C . ALA A 1 105 ? 12.466 -7.608 -3.777 1.00 94.00 105 ALA A C 1
ATOM 826 O O . ALA A 1 105 ? 13.525 -8.032 -4.239 1.00 94.00 105 ALA A O 1
ATOM 827 N N . LEU A 1 106 ? 11.539 -7.016 -4.538 1.00 94.44 106 LEU A N 1
ATOM 828 C CA . LEU A 1 106 ? 11.672 -6.852 -5.990 1.00 94.44 106 LEU A CA 1
ATOM 829 C C . LEU A 1 106 ? 12.961 -6.103 -6.357 1.00 94.44 106 LEU A C 1
ATOM 831 O O . LEU A 1 106 ? 13.759 -6.592 -7.157 1.00 94.44 106 LEU A O 1
ATOM 835 N N . ARG A 1 107 ? 13.256 -4.975 -5.695 1.00 92.25 107 ARG A N 1
ATOM 836 C CA . ARG A 1 107 ? 14.512 -4.238 -5.931 1.00 92.25 107 ARG A CA 1
ATOM 837 C C . ARG A 1 107 ? 15.756 -5.056 -5.591 1.00 92.25 107 ARG A C 1
ATOM 839 O O . ARG A 1 107 ? 16.757 -4.960 -6.303 1.00 92.25 107 ARG A O 1
ATOM 846 N N . ALA A 1 108 ? 15.719 -5.859 -4.529 1.00 92.62 108 ALA A N 1
ATOM 847 C CA . ALA A 1 108 ? 16.834 -6.724 -4.155 1.00 92.62 108 ALA A CA 1
ATOM 848 C C . ALA A 1 108 ? 17.065 -7.846 -5.183 1.00 92.62 108 ALA A C 1
ATOM 850 O O . ALA A 1 108 ? 18.218 -8.142 -5.513 1.00 92.62 108 ALA A O 1
ATOM 851 N N . LEU A 1 109 ? 15.993 -8.445 -5.708 1.00 94.69 109 LEU A N 1
ATOM 852 C CA . LEU A 1 109 ? 16.060 -9.470 -6.751 1.00 94.69 109 LEU A CA 1
ATOM 853 C C . LEU A 1 109 ? 16.591 -8.891 -8.071 1.00 94.69 109 LEU A C 1
ATOM 855 O O . LEU A 1 109 ? 17.500 -9.471 -8.666 1.00 94.69 109 LEU A O 1
ATOM 859 N N . GLU A 1 110 ? 16.120 -7.710 -8.477 1.00 93.81 110 GLU A N 1
ATOM 860 C CA . GLU A 1 110 ? 16.620 -6.986 -9.656 1.00 93.81 110 GLU A CA 1
ATOM 861 C C . GLU A 1 110 ? 18.101 -6.625 -9.539 1.00 93.81 110 GLU A C 1
ATOM 863 O O . GLU A 1 110 ? 18.874 -6.808 -10.480 1.00 93.81 110 GLU A O 1
ATOM 868 N N . ALA A 1 111 ? 18.529 -6.119 -8.377 1.00 91.31 111 ALA A N 1
ATOM 869 C CA . ALA A 1 111 ? 19.927 -5.761 -8.140 1.00 91.31 111 ALA A CA 1
ATOM 870 C C . ALA A 1 111 ? 20.860 -6.977 -8.257 1.00 91.31 111 ALA A C 1
ATOM 872 O O . ALA A 1 111 ? 22.007 -6.842 -8.682 1.00 91.31 111 ALA A O 1
ATOM 873 N N . ARG A 1 112 ? 20.353 -8.167 -7.917 1.00 93.62 112 ARG A N 1
ATOM 874 C CA . ARG A 1 112 ? 21.051 -9.449 -8.067 1.00 93.62 112 ARG A CA 1
ATOM 875 C C . ARG A 1 112 ? 20.856 -10.098 -9.439 1.00 93.62 112 ARG A C 1
ATOM 877 O O . ARG A 1 112 ? 21.429 -11.158 -9.665 1.00 93.62 112 ARG A O 1
ATOM 884 N N . ARG A 1 113 ? 20.088 -9.472 -10.341 1.00 92.38 113 ARG A N 1
ATOM 885 C CA . ARG A 1 113 ? 19.735 -9.995 -11.673 1.00 92.38 113 ARG A CA 1
ATOM 886 C C . ARG A 1 113 ? 19.049 -11.365 -11.618 1.00 92.38 113 ARG A C 1
ATOM 888 O O . ARG A 1 113 ? 19.266 -12.201 -12.487 1.00 92.38 113 ARG A O 1
ATOM 895 N N . LEU A 1 114 ? 18.257 -11.602 -10.571 1.00 94.25 114 LEU A N 1
ATOM 896 C CA . LEU A 1 114 ? 17.462 -12.826 -10.424 1.00 94.25 114 LEU A CA 1
ATOM 897 C C . LEU A 1 114 ? 16.121 -12.736 -11.160 1.00 94.25 114 LEU A C 1
ATOM 899 O O . LEU A 1 114 ? 15.543 -13.763 -11.495 1.00 94.25 114 LEU A O 1
ATOM 903 N N . ILE A 1 115 ? 15.649 -11.513 -11.398 1.00 91.94 115 ILE A N 1
ATOM 904 C CA . ILE A 1 115 ? 14.458 -11.200 -12.187 1.00 91.94 115 ILE A CA 1
ATOM 905 C C . ILE A 1 115 ? 14.775 -10.059 -13.156 1.00 91.94 115 ILE A C 1
ATOM 907 O O . ILE A 1 115 ? 15.740 -9.309 -12.952 1.00 91.94 115 ILE A O 1
ATOM 911 N N . ASN A 1 116 ? 13.938 -9.926 -14.182 1.00 86.38 116 ASN A N 1
ATOM 912 C CA . ASN A 1 116 ? 13.966 -8.805 -15.119 1.00 86.38 116 ASN A CA 1
ATOM 913 C C . ASN A 1 116 ? 13.594 -7.488 -14.420 1.00 86.38 116 ASN A C 1
ATOM 915 O O . ASN A 1 116 ? 13.027 -7.483 -13.323 1.00 86.38 116 ASN A O 1
ATOM 919 N N . GLY A 1 117 ? 13.930 -6.355 -15.043 1.00 89.38 117 GLY A N 1
ATOM 920 C CA . GLY A 1 117 ? 13.704 -5.035 -14.452 1.00 89.38 117 GLY A CA 1
ATOM 921 C C . GLY A 1 117 ? 12.214 -4.724 -14.278 1.00 89.38 117 GLY A C 1
ATOM 922 O O . GLY A 1 117 ? 11.567 -4.275 -15.216 1.00 89.38 117 GLY A O 1
ATOM 923 N N . THR A 1 118 ? 11.673 -4.911 -13.078 1.00 92.44 118 THR A N 1
ATOM 924 C CA . THR A 1 118 ? 10.254 -4.689 -12.764 1.00 92.44 118 THR A CA 1
ATOM 925 C C . THR A 1 118 ? 9.999 -3.242 -12.346 1.00 92.44 118 THR A C 1
ATOM 927 O O . THR A 1 118 ? 9.109 -2.586 -12.875 1.00 92.44 118 THR A O 1
ATOM 930 N N . LEU A 1 119 ? 10.827 -2.709 -11.449 1.00 91.81 119 LEU A N 1
ATOM 931 C CA . LEU A 1 119 ? 10.704 -1.389 -10.833 1.00 91.81 119 LEU A CA 1
ATOM 932 C C . LEU A 1 119 ? 11.749 -0.395 -11.344 1.00 91.81 119 LEU A C 1
ATOM 934 O O . LEU A 1 119 ? 11.486 0.802 -11.401 1.00 91.81 119 LEU A O 1
ATOM 938 N N . ARG A 1 120 ? 12.964 -0.861 -11.662 1.00 91.62 120 ARG A N 1
ATOM 939 C CA . ARG A 1 120 ? 14.080 0.019 -12.038 1.00 91.62 120 ARG A CA 1
ATOM 940 C C . ARG A 1 120 ? 13.900 0.609 -13.447 1.00 91.62 120 ARG A C 1
ATOM 942 O O . ARG A 1 120 ? 13.897 -0.176 -14.396 1.00 91.62 120 ARG A O 1
ATOM 949 N N . PRO A 1 121 ? 13.900 1.945 -13.601 1.00 91.06 121 PRO A N 1
ATOM 950 C CA . PRO A 1 121 ? 14.001 2.601 -14.904 1.00 91.06 121 PRO A CA 1
ATOM 951 C C . PRO A 1 121 ? 15.296 2.249 -15.646 1.00 91.06 121 PRO A C 1
ATOM 953 O O . PRO A 1 121 ? 16.352 2.130 -15.016 1.00 91.06 121 PRO A O 1
ATOM 956 N N . SER A 1 122 ? 15.235 2.122 -16.971 1.00 91.81 122 SER A N 1
ATOM 957 C CA . SER A 1 122 ? 16.408 1.932 -17.832 1.00 91.81 122 SER A CA 1
ATOM 958 C C . SER A 1 122 ? 16.332 2.810 -19.076 1.00 91.81 122 SER A C 1
ATOM 960 O O . SER A 1 122 ? 15.284 2.884 -19.715 1.00 91.81 122 SER A O 1
ATOM 962 N N . GLU A 1 123 ? 17.456 3.408 -19.470 1.00 93.81 123 GLU A N 1
ATOM 963 C CA . GLU A 1 123 ? 17.569 4.145 -20.739 1.00 93.81 123 GLU A CA 1
ATOM 964 C C . GLU A 1 123 ? 17.337 3.232 -21.951 1.00 93.81 123 GLU A C 1
ATOM 966 O O . GLU A 1 123 ? 16.729 3.652 -22.932 1.00 93.81 123 GLU A O 1
ATOM 971 N N . ASP A 1 124 ? 17.710 1.951 -21.843 1.00 92.62 124 ASP A N 1
ATOM 972 C CA . ASP A 1 124 ? 17.463 0.935 -22.879 1.00 92.62 124 ASP A CA 1
ATOM 973 C C . ASP A 1 124 ? 15.966 0.763 -23.193 1.00 92.62 124 ASP A C 1
ATOM 975 O O . ASP A 1 124 ? 15.596 0.333 -24.284 1.00 92.62 124 ASP A O 1
ATOM 979 N N . TYR A 1 125 ? 15.106 1.128 -22.237 1.00 92.00 125 TYR A N 1
ATOM 980 C CA . TYR A 1 125 ? 13.651 1.060 -22.337 1.00 92.00 125 TYR A CA 1
ATOM 981 C C . TYR A 1 125 ? 13.009 2.452 -22.304 1.00 92.00 125 TYR A C 1
ATOM 983 O O . TYR A 1 125 ? 11.857 2.593 -21.907 1.00 92.00 125 TYR A O 1
ATOM 991 N N . GLY A 1 126 ? 13.738 3.502 -22.697 1.00 90.44 126 GLY A N 1
ATOM 992 C CA . GLY A 1 126 ? 13.194 4.860 -22.782 1.00 90.44 126 GLY A CA 1
ATOM 993 C C . GLY A 1 126 ? 12.865 5.488 -21.425 1.00 90.44 126 GLY A C 1
ATOM 994 O O . GLY A 1 126 ? 11.932 6.280 -21.322 1.00 90.44 126 GLY A O 1
ATOM 995 N N . GLY A 1 127 ? 13.598 5.115 -20.375 1.00 91.94 127 GLY A N 1
ATOM 996 C CA . GLY A 1 127 ? 13.433 5.670 -19.032 1.00 91.94 127 GLY A CA 1
ATOM 997 C C . GLY A 1 127 ? 12.315 5.025 -18.208 1.00 91.94 127 GLY A C 1
ATOM 998 O O . GLY A 1 127 ? 12.022 5.511 -17.117 1.00 91.94 127 GLY A O 1
ATOM 999 N N . VAL A 1 128 ? 11.710 3.926 -18.673 1.00 92.94 128 VAL A N 1
ATOM 1000 C CA . VAL A 1 128 ? 10.785 3.097 -17.876 1.00 92.94 128 VAL A CA 1
ATOM 1001 C C . VAL A 1 128 ? 11.423 1.763 -17.488 1.00 92.94 128 VAL A C 1
ATOM 1003 O O . VAL A 1 128 ? 12.552 1.456 -17.881 1.00 92.94 128 VAL A O 1
ATOM 1006 N N . SER A 1 129 ? 10.741 0.979 -16.651 1.00 93.56 129 SER A N 1
ATOM 1007 C CA . SER A 1 129 ? 11.178 -0.383 -16.353 1.00 93.56 129 SER A CA 1
ATOM 1008 C C . SER A 1 129 ? 10.935 -1.313 -17.541 1.00 93.56 129 SER A C 1
ATOM 1010 O O . SER A 1 129 ? 10.044 -1.088 -18.359 1.00 93.56 129 SER A O 1
ATOM 1012 N N . GLU A 1 130 ? 11.721 -2.385 -17.623 1.00 94.62 130 GLU A N 1
ATOM 1013 C CA . GLU A 1 130 ? 11.558 -3.423 -18.645 1.00 94.62 130 GLU A CA 1
ATOM 1014 C C . GLU A 1 130 ? 10.149 -4.023 -18.614 1.00 94.62 130 GLU A C 1
ATOM 1016 O O . GLU A 1 130 ? 9.523 -4.188 -19.656 1.00 94.62 130 GLU A O 1
ATOM 1021 N N . ALA A 1 131 ? 9.617 -4.296 -17.420 1.00 94.31 131 ALA A N 1
ATOM 1022 C CA . ALA A 1 131 ? 8.280 -4.857 -17.267 1.00 94.31 131 ALA A CA 1
ATOM 1023 C C . ALA A 1 131 ? 7.181 -3.919 -17.792 1.00 94.31 131 ALA A C 1
ATOM 1025 O O . ALA A 1 131 ? 6.279 -4.380 -18.488 1.00 94.31 131 ALA A O 1
ATOM 1026 N N . LEU A 1 132 ? 7.273 -2.608 -17.528 1.00 94.12 132 LEU A N 1
ATOM 1027 C CA . LEU A 1 132 ? 6.335 -1.634 -18.096 1.00 94.12 132 LEU A CA 1
ATOM 1028 C C . LEU A 1 132 ? 6.488 -1.503 -19.610 1.00 94.12 132 LEU A C 1
ATOM 1030 O O . LEU A 1 132 ? 5.491 -1.423 -20.322 1.00 94.12 132 LEU A O 1
ATOM 1034 N N . TYR A 1 133 ? 7.724 -1.505 -20.109 1.00 95.12 133 TYR A N 1
ATOM 1035 C CA . TYR A 1 133 ? 7.997 -1.463 -21.542 1.00 95.12 133 TYR A CA 1
ATOM 1036 C C . TYR A 1 133 ? 7.405 -2.674 -22.274 1.00 95.12 133 TYR A C 1
ATOM 1038 O O . TYR A 1 133 ? 6.818 -2.529 -23.346 1.00 95.12 133 TYR A O 1
ATOM 1046 N N . LEU A 1 134 ? 7.513 -3.867 -21.683 1.00 94.31 134 LEU A N 1
ATOM 1047 C CA . LEU A 1 134 ? 6.895 -5.079 -22.215 1.00 94.31 134 LEU A CA 1
ATOM 1048 C C . LEU A 1 134 ? 5.368 -5.018 -22.127 1.00 94.31 134 LEU A C 1
ATOM 1050 O O . LEU A 1 134 ? 4.707 -5.330 -23.115 1.00 94.31 134 LEU A O 1
ATOM 1054 N N . LEU A 1 135 ? 4.807 -4.566 -21.000 1.00 94.94 135 LEU A N 1
ATOM 1055 C CA . LEU A 1 135 ? 3.360 -4.394 -20.844 1.00 94.94 135 LEU A CA 1
ATOM 1056 C C . LEU A 1 135 ? 2.791 -3.433 -21.895 1.00 94.94 135 LEU A C 1
ATOM 1058 O O . LEU A 1 135 ? 1.763 -3.723 -22.495 1.00 94.94 135 LEU A O 1
ATOM 1062 N N . ALA A 1 136 ? 3.486 -2.330 -22.180 1.00 94.81 136 ALA A N 1
ATOM 1063 C CA . ALA A 1 136 ? 3.075 -1.368 -23.201 1.00 94.81 136 ALA A CA 1
ATOM 1064 C C . ALA A 1 136 ? 3.018 -1.968 -24.615 1.00 94.81 136 ALA A C 1
ATOM 1066 O O . ALA A 1 136 ? 2.276 -1.466 -25.455 1.00 94.81 136 ALA A O 1
ATOM 1067 N N . GLN A 1 137 ? 3.783 -3.029 -24.888 1.00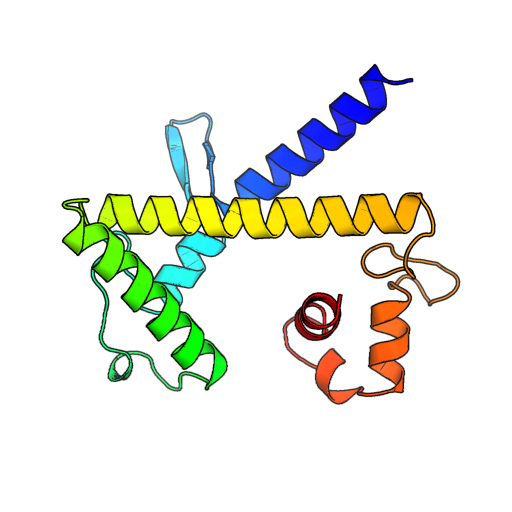 94.69 137 GLN A N 1
ATOM 1068 C CA . GLN A 1 137 ? 3.753 -3.732 -26.171 1.00 94.69 137 GLN A CA 1
ATOM 1069 C C . GLN A 1 137 ? 2.708 -4.846 -26.218 1.00 94.69 137 GLN A C 1
ATOM 1071 O O . GLN A 1 137 ? 2.116 -5.081 -27.270 1.00 94.69 137 GLN A O 1
ATOM 1076 N N . THR A 1 138 ? 2.503 -5.556 -25.108 1.00 95.38 138 THR A N 1
ATOM 1077 C CA . THR A 1 138 ? 1.631 -6.736 -25.064 1.00 95.38 138 THR A CA 1
ATOM 1078 C C . THR A 1 138 ? 0.183 -6.391 -24.739 1.00 95.38 138 THR A C 1
ATOM 1080 O O . THR A 1 138 ? -0.722 -7.009 -25.295 1.00 95.38 138 THR A O 1
ATOM 1083 N N . ASP A 1 139 ? -0.044 -5.396 -23.882 1.00 94.56 139 ASP A N 1
ATOM 1084 C CA . ASP A 1 139 ? -1.367 -4.922 -23.482 1.00 94.56 139 ASP A CA 1
ATOM 1085 C C . ASP A 1 139 ? -1.360 -3.396 -23.225 1.00 94.56 139 ASP A C 1
ATOM 1087 O O . ASP A 1 139 ? -1.352 -2.932 -22.077 1.00 94.56 139 ASP A O 1
ATOM 1091 N N . PRO A 1 140 ? -1.383 -2.578 -24.298 1.00 93.88 140 PRO A N 1
ATOM 1092 C CA . PRO A 1 140 ? -1.345 -1.119 -24.188 1.00 93.88 140 PRO A CA 1
ATOM 1093 C C . PRO A 1 140 ? -2.513 -0.534 -23.381 1.00 93.88 140 PRO A C 1
ATOM 1095 O O . PRO A 1 140 ? -2.382 0.535 -22.784 1.00 93.88 140 PRO A O 1
ATOM 1098 N N . ALA A 1 141 ? -3.660 -1.225 -23.349 1.00 93.69 141 ALA A N 1
ATOM 1099 C CA . ALA A 1 141 ? -4.837 -0.772 -22.617 1.00 93.69 141 ALA A CA 1
ATOM 1100 C C . ALA A 1 141 ? -4.589 -0.751 -21.103 1.00 93.69 141 ALA A C 1
ATOM 1102 O O . ALA A 1 141 ? -5.082 0.147 -20.421 1.00 93.69 141 ALA A O 1
ATOM 1103 N N . ARG A 1 142 ? -3.780 -1.682 -20.577 1.00 91.25 142 ARG A N 1
ATOM 1104 C CA . ARG A 1 142 ? -3.408 -1.696 -19.153 1.00 91.25 142 ARG A CA 1
ATOM 1105 C C . ARG A 1 142 ? -2.459 -0.565 -18.766 1.00 91.25 142 ARG A C 1
ATOM 1107 O O . ARG A 1 142 ? -2.546 -0.084 -17.645 1.00 91.25 142 ARG A O 1
ATOM 1114 N N . VAL A 1 143 ? -1.600 -0.102 -19.674 1.00 92.38 143 VAL A N 1
ATOM 1115 C CA . VAL A 1 143 ? -0.718 1.057 -19.419 1.00 92.38 143 VAL A CA 1
ATOM 1116 C C . VAL A 1 143 ? -1.493 2.376 -19.442 1.00 92.38 143 VAL A C 1
ATOM 1118 O O . VAL A 1 143 ? -1.129 3.316 -18.744 1.00 92.38 143 VAL A O 1
ATOM 1121 N N . ALA A 1 144 ? -2.593 2.446 -20.196 1.00 90.62 144 ALA A N 1
ATOM 1122 C CA . ALA A 1 144 ? -3.474 3.615 -20.230 1.00 90.62 144 ALA A CA 1
ATOM 1123 C C . ALA A 1 144 ? -4.350 3.779 -18.968 1.00 90.62 144 ALA A C 1
ATOM 1125 O O . ALA A 1 144 ? -5.103 4.750 -18.870 1.00 90.62 144 ALA A O 1
ATOM 1126 N N . ALA A 1 145 ? -4.282 2.841 -18.017 1.00 88.44 145 ALA A N 1
ATOM 1127 C CA . ALA A 1 145 ? -4.985 2.940 -16.745 1.00 88.44 145 ALA A CA 1
ATOM 1128 C C . ALA A 1 145 ? -4.437 4.101 -15.879 1.00 88.44 145 ALA A C 1
ATOM 1130 O O . ALA A 1 145 ? -3.298 4.532 -16.075 1.00 88.44 145 ALA A O 1
ATOM 1131 N N . PRO A 1 146 ? -5.214 4.628 -14.909 1.00 86.81 146 PRO A N 1
ATOM 1132 C CA . PRO A 1 146 ? -4.804 5.783 -14.097 1.00 86.81 146 PRO A CA 1
ATOM 1133 C C . PRO A 1 146 ? -3.491 5.604 -13.320 1.00 86.81 146 PRO A C 1
ATOM 1135 O O . PRO A 1 146 ? -2.817 6.586 -13.022 1.00 86.81 146 PRO A O 1
ATOM 1138 N N . ASP A 1 147 ? -3.124 4.365 -12.998 1.00 87.88 147 ASP A N 1
ATOM 1139 C CA . ASP A 1 147 ? -1.878 3.990 -12.327 1.00 87.88 147 ASP A CA 1
ATOM 1140 C C . ASP A 1 147 ? -0.697 3.813 -13.298 1.00 87.88 147 ASP A C 1
ATOM 1142 O O . ASP A 1 147 ? 0.392 3.432 -12.876 1.00 87.88 147 ASP A O 1
ATOM 1146 N N . GLY A 1 148 ? -0.892 4.037 -14.600 1.00 91.12 148 GLY A N 1
ATOM 1147 C CA . GLY A 1 148 ? 0.136 3.849 -15.624 1.00 91.12 148 GLY A CA 1
ATOM 1148 C C . GLY A 1 148 ? 0.522 2.385 -15.861 1.00 91.12 148 GLY A C 1
ATOM 1149 O O . GLY A 1 148 ? 1.599 2.121 -16.395 1.00 91.12 148 GLY A O 1
ATOM 1150 N N . GLY A 1 149 ? -0.314 1.428 -15.438 1.00 91.31 149 GLY A N 1
ATOM 1151 C CA . GLY A 1 149 ? -0.054 -0.010 -15.555 1.00 91.31 149 GLY A CA 1
ATOM 1152 C C . GLY A 1 149 ? 0.831 -0.600 -14.452 1.00 91.31 149 GLY A C 1
ATOM 1153 O O . GLY A 1 149 ? 1.222 -1.766 -14.541 1.00 91.31 149 GLY A O 1
ATOM 1154 N N . TRP A 1 150 ? 1.151 0.157 -13.400 1.00 90.75 150 TRP A N 1
ATOM 1155 C CA . TRP A 1 150 ? 1.971 -0.334 -12.292 1.00 90.75 150 TRP A CA 1
ATOM 1156 C C . TRP A 1 150 ? 1.326 -1.486 -11.521 1.00 90.75 150 TRP A C 1
ATOM 1158 O O . TRP A 1 150 ? 2.022 -2.446 -11.198 1.00 90.75 150 TRP A O 1
ATOM 1168 N N . TYR A 1 151 ? 0.018 -1.454 -11.268 1.00 88.75 151 TYR A N 1
ATOM 1169 C CA . TYR A 1 151 ? -0.690 -2.574 -10.648 1.00 88.75 151 TYR A CA 1
ATOM 1170 C C . TYR A 1 151 ? -0.633 -3.817 -11.529 1.00 88.75 151 TYR A C 1
ATOM 1172 O O . TYR A 1 151 ? -0.368 -4.906 -11.034 1.00 88.75 151 TYR A O 1
ATOM 1180 N N . ALA A 1 152 ? -0.784 -3.658 -12.845 1.00 90.12 152 ALA A N 1
ATOM 1181 C CA . ALA A 1 152 ? -0.675 -4.767 -13.785 1.00 90.12 152 ALA A CA 1
ATOM 1182 C C . ALA A 1 152 ? 0.710 -5.434 -13.750 1.00 90.12 152 ALA A C 1
ATOM 1184 O O . ALA A 1 152 ? 0.788 -6.662 -13.784 1.00 90.12 152 ALA A O 1
ATOM 1185 N N . VAL A 1 153 ? 1.778 -4.636 -13.655 1.00 91.56 153 VAL A N 1
ATOM 1186 C CA . VAL A 1 153 ? 3.153 -5.132 -13.502 1.00 91.56 153 VAL A CA 1
ATOM 1187 C C . VAL A 1 153 ? 3.352 -5.802 -12.144 1.00 91.56 153 VAL A C 1
ATOM 1189 O O . VAL A 1 153 ? 3.903 -6.896 -12.072 1.00 91.56 153 VAL A O 1
ATOM 1192 N N . LEU A 1 154 ? 2.899 -5.162 -11.065 1.00 90.31 154 LEU A N 1
ATOM 1193 C CA . LEU A 1 154 ? 3.108 -5.646 -9.703 1.00 90.31 154 LEU A CA 1
ATOM 1194 C C . LEU A 1 154 ? 2.305 -6.910 -9.400 1.00 90.31 154 LEU A C 1
ATOM 1196 O O . LEU A 1 154 ? 2.797 -7.751 -8.661 1.00 90.31 154 LEU A O 1
ATOM 1200 N N . ASP A 1 155 ? 1.115 -7.084 -9.970 1.00 85.50 155 ASP A N 1
ATOM 1201 C CA . ASP A 1 155 ? 0.300 -8.289 -9.774 1.00 85.50 155 ASP A CA 1
ATOM 1202 C C . ASP A 1 155 ? 0.939 -9.540 -10.387 1.00 85.50 155 ASP A C 1
ATOM 1204 O O . ASP A 1 155 ? 0.734 -10.644 -9.884 1.00 85.50 155 ASP A O 1
ATOM 1208 N N . GLN A 1 156 ? 1.727 -9.373 -11.451 1.00 78.88 156 GLN A N 1
ATOM 1209 C CA . GLN A 1 156 ? 2.395 -10.467 -12.162 1.00 78.88 156 GLN A CA 1
ATOM 1210 C C . GLN A 1 156 ? 3.809 -10.771 -11.636 1.00 78.88 156 GLN A C 1
ATOM 1212 O O . GLN A 1 156 ? 4.426 -11.731 -12.101 1.00 78.88 156 GLN A O 1
ATOM 1217 N N . ALA A 1 157 ? 4.316 -9.959 -10.702 1.00 76.88 157 ALA A N 1
ATOM 1218 C CA . ALA A 1 157 ? 5.687 -10.004 -10.192 1.00 76.88 157 ALA A CA 1
ATOM 1219 C C . ALA A 1 157 ? 5.852 -10.793 -8.886 1.00 76.88 157 ALA A C 1
ATOM 1221 O O . ALA A 1 157 ? 4.972 -10.690 -7.993 1.00 76.88 157 ALA A O 1
#

Sequence (157 aa):
MIKQHKDILATVIRDLRHDLLGYTAKDGTPVRGDLDRELERLGVLPSGLIQPIDALPNATEQERQAHYAAEQFVDAARRQGKAASAARQEFVEQAGYSWINRLVALRALEARRLINGTLRPSEDYGGVSEALYLLAQTDPARVAAPDGGWYAVLDQA

pLDDT: mean 91.75, std 4.05, range [63.22, 96.62]